Protein AF-A0A1Z8WUS5-F1 (afdb_monomer)

Sequence (74 aa):
MVDIGFWELALSGLVALVILGPHRLPELARTLGSFFRHAQAITAKFKQEISEEIQRDENSYQDKKKDTEPGGSS

Secondary structure (DSSP, 8-state):
-----HHHHHHHHHHHHHHH-T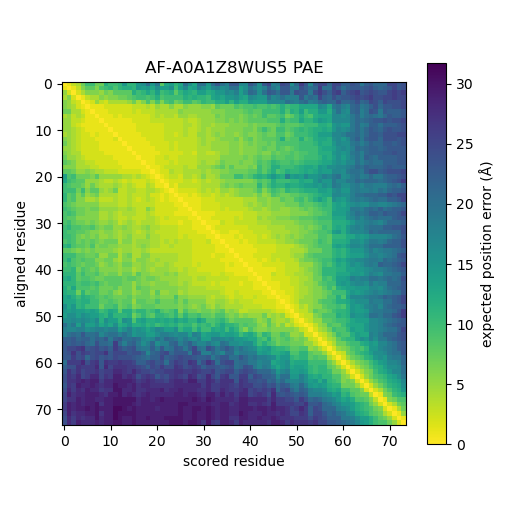THHHHHHHHHHHHHHHHHHHHHHHHHHHHHHHHHHHTTTSSTTSS-------

Solvent-accessible surface area (backbone atoms only — not comparable to full-atom values): 4535 Å² total; per-residue (Å²): 131,88,85,73,47,74,66,54,52,52,52,52,50,51,52,49,32,67,77,62,28,75,73,45,51,60,54,50,49,53,51,54,48,53,54,52,52,51,52,50,51,52,54,51,52,52,48,52,58,48,48,60,50,47,59,63,54,50,70,68,60,68,63,74,73,75,82,78,75,97,79,79,91,131

Foldseek 3Di:
DCPQDPVNVVVVVVVCCVVQNPVRVVVVCVVVVVVVVVVVVVVVVVCVVVVVVVVVVVVVVVVVVPPPDPDDDD

Mean predicted aligned error: 12.11 Å

Structure (mmCIF, N/CA/C/O backbone):
data_AF-A0A1Z8WUS5-F1
#
_entry.id   AF-A0A1Z8WUS5-F1
#
loop_
_atom_site.group_PDB
_atom_site.id
_atom_site.type_symbol
_atom_site.label_atom_id
_atom_site.label_alt_id
_atom_site.label_comp_id
_atom_site.label_asym_id
_atom_site.label_entity_id
_atom_site.label_seq_id
_atom_site.pdbx_PDB_ins_code
_atom_site.Cartn_x
_atom_site.Cartn_y
_atom_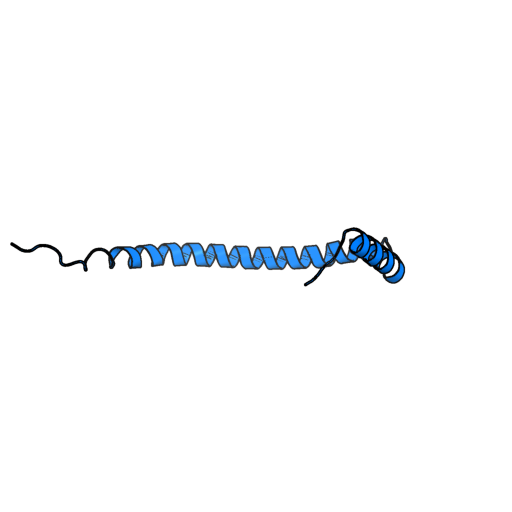site.Cartn_z
_atom_site.occupancy
_atom_site.B_iso_or_equiv
_atom_site.auth_seq_id
_atom_site.auth_comp_id
_atom_site.auth_asym_id
_atom_site.auth_atom_id
_atom_site.pdbx_PDB_model_num
ATOM 1 N N . MET A 1 1 ? 17.600 7.928 9.726 1.00 66.75 1 MET A N 1
ATOM 2 C CA . MET A 1 1 ? 16.784 8.858 8.927 1.00 66.75 1 MET A CA 1
ATOM 3 C C . MET A 1 1 ? 16.626 8.200 7.573 1.00 66.75 1 MET A C 1
ATOM 5 O O . MET A 1 1 ? 17.600 7.676 7.052 1.00 66.75 1 MET A O 1
ATOM 9 N N . VAL A 1 2 ? 15.386 8.016 7.129 1.00 64.62 2 VAL A N 1
ATOM 10 C CA . VAL A 1 2 ? 15.106 7.472 5.800 1.00 64.62 2 VAL A CA 1
ATOM 11 C C . VAL A 1 2 ? 15.078 8.684 4.880 1.00 64.62 2 VAL A C 1
ATOM 13 O O . VAL A 1 2 ? 14.024 9.268 4.650 1.00 64.62 2 VAL A O 1
ATOM 16 N N . ASP A 1 3 ? 16.258 9.124 4.458 1.00 79.19 3 ASP A N 1
ATOM 17 C CA . ASP A 1 3 ? 16.433 10.225 3.512 1.00 79.19 3 ASP A CA 1
ATOM 18 C C 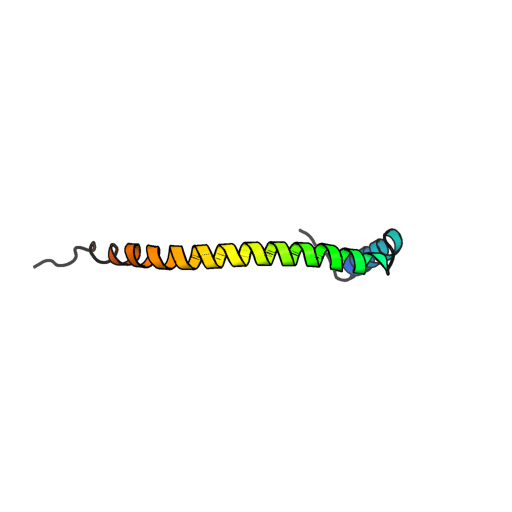. ASP A 1 3 ? 16.171 9.697 2.105 1.00 79.19 3 ASP A C 1
ATOM 20 O O . ASP A 1 3 ? 17.078 9.559 1.303 1.00 79.19 3 ASP A O 1
ATOM 24 N N . ILE A 1 4 ? 14.928 9.301 1.840 1.00 84.62 4 ILE A N 1
ATOM 25 C CA . ILE A 1 4 ? 14.526 8.798 0.533 1.00 84.62 4 ILE A CA 1
ATOM 26 C C . ILE A 1 4 ? 14.048 9.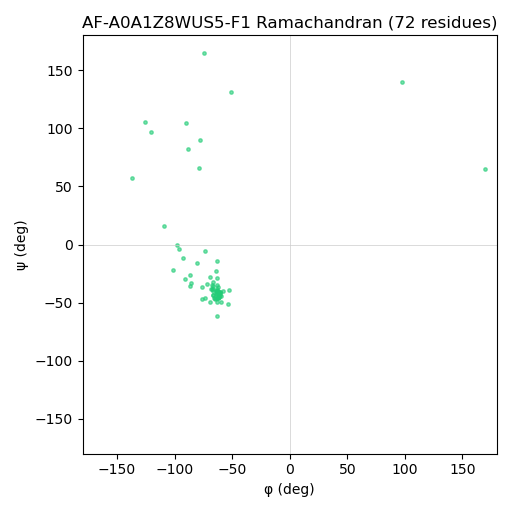986 -0.301 1.00 84.62 4 ILE A C 1
ATOM 28 O O . ILE A 1 4 ? 12.945 10.510 -0.112 1.00 84.62 4 ILE A O 1
ATOM 32 N N . GLY A 1 5 ? 14.889 10.413 -1.236 1.00 91.75 5 GLY A N 1
ATOM 33 C CA . GLY A 1 5 ? 14.529 11.386 -2.255 1.00 91.75 5 GLY A CA 1
ATOM 34 C C . GLY A 1 5 ? 13.640 10.786 -3.347 1.00 91.75 5 GLY A C 1
ATOM 35 O O . GLY A 1 5 ? 13.559 9.570 -3.539 1.00 91.75 5 GLY A O 1
ATOM 36 N N . PHE A 1 6 ? 13.009 11.660 -4.137 1.00 93.94 6 PHE A N 1
ATOM 37 C CA . PHE A 1 6 ? 12.216 11.249 -5.304 1.00 93.94 6 PHE A CA 1
ATOM 38 C C . PHE A 1 6 ? 13.014 10.338 -6.254 1.00 93.94 6 PHE A C 1
ATOM 40 O O . PHE A 1 6 ? 12.488 9.352 -6.766 1.00 93.94 6 PHE A O 1
ATOM 47 N N . TRP A 1 7 ? 14.304 10.637 -6.443 1.00 95.44 7 TRP A N 1
ATOM 48 C CA . TRP A 1 7 ? 15.190 9.856 -7.303 1.00 95.44 7 TRP A CA 1
ATOM 49 C C . TRP A 1 7 ? 15.446 8.439 -6.776 1.00 95.44 7 TRP A C 1
ATOM 51 O O . TRP A 1 7 ? 15.432 7.480 -7.546 1.00 95.44 7 TRP A O 1
ATOM 61 N N . GLU A 1 8 ? 15.624 8.282 -5.466 1.00 92.44 8 GLU A N 1
ATOM 62 C CA . GLU A 1 8 ? 15.845 6.973 -4.845 1.00 92.44 8 GLU A CA 1
ATOM 63 C C . GLU A 1 8 ? 14.592 6.097 -4.915 1.00 92.44 8 GLU A C 1
ATOM 65 O O . GLU A 1 8 ? 14.700 4.905 -5.212 1.00 92.44 8 GLU A O 1
ATOM 70 N N . LEU A 1 9 ? 13.397 6.680 -4.739 1.00 93.50 9 LEU A N 1
ATOM 71 C CA . LEU A 1 9 ? 12.134 5.964 -4.972 1.00 93.50 9 LEU A CA 1
ATOM 72 C C . LEU A 1 9 ? 11.996 5.513 -6.420 1.00 93.50 9 LEU A C 1
ATOM 74 O O . LEU A 1 9 ? 11.612 4.371 -6.662 1.00 93.50 9 LEU A O 1
ATOM 78 N N . ALA A 1 10 ? 12.300 6.392 -7.377 1.00 94.62 10 ALA A N 1
ATOM 79 C CA . ALA A 1 10 ? 12.207 6.063 -8.793 1.00 94.62 10 ALA A CA 1
ATOM 80 C C . ALA A 1 10 ? 13.164 4.919 -9.166 1.00 94.62 10 ALA A C 1
ATOM 82 O O . ALA A 1 10 ? 12.752 3.966 -9.830 1.00 94.62 10 ALA A O 1
ATOM 83 N N . LEU A 1 11 ? 14.413 4.969 -8.690 1.00 95.56 11 LEU A N 1
ATOM 84 C CA . LEU A 1 11 ? 15.408 3.928 -8.944 1.00 95.56 11 LEU A CA 1
ATOM 85 C C . LEU A 1 11 ? 15.025 2.599 -8.278 1.00 95.56 11 LEU A C 1
ATOM 87 O O . LEU A 1 11 ? 15.064 1.554 -8.924 1.00 95.56 11 LEU A O 1
ATOM 91 N N . SER A 1 12 ? 14.602 2.637 -7.013 1.00 93.25 12 SER A N 1
ATOM 92 C CA . SER A 1 12 ? 14.132 1.452 -6.286 1.00 93.25 12 SER A CA 1
ATOM 93 C C . SER A 1 12 ? 12.898 0.834 -6.952 1.00 93.25 12 SER A C 1
ATOM 95 O O . SER A 1 12 ? 12.840 -0.377 -7.165 1.00 93.25 12 SER A O 1
ATOM 97 N N . GLY A 1 13 ? 11.947 1.669 -7.380 1.00 93.69 13 GLY A N 1
ATOM 98 C CA . GLY A 1 13 ? 10.776 1.250 -8.143 1.00 93.69 13 GLY A CA 1
ATOM 99 C C . GLY A 1 13 ? 11.156 0.591 -9.467 1.00 93.69 13 GLY A C 1
ATOM 100 O O . GLY A 1 13 ? 10.626 -0.468 -9.790 1.00 93.69 13 GLY A O 1
ATOM 101 N N . LEU A 1 14 ? 12.118 1.153 -10.202 1.00 95.56 14 LEU A N 1
ATOM 102 C CA . LEU A 1 14 ? 12.613 0.5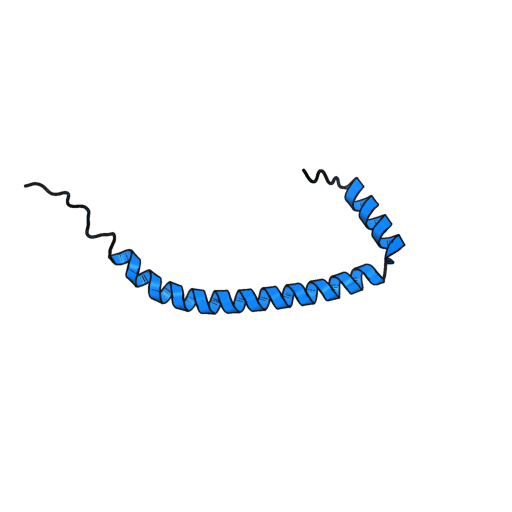60 -11.443 1.00 95.56 14 LEU A CA 1
ATOM 103 C C . LEU A 1 14 ? 13.253 -0.8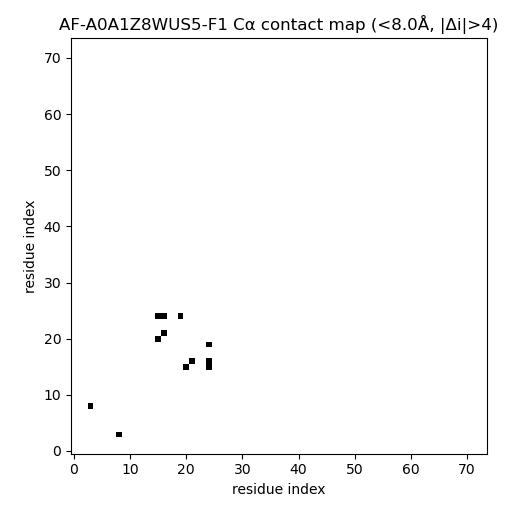14 -11.199 1.00 95.56 14 LEU A C 1
ATOM 105 O O . LEU A 1 14 ? 12.935 -1.771 -11.904 1.00 95.56 14 LEU A O 1
ATOM 109 N N . VAL A 1 15 ? 14.099 -0.938 -10.174 1.00 95.19 15 VAL A N 1
ATOM 110 C CA . VAL A 1 15 ? 14.718 -2.218 -9.790 1.00 95.19 15 VAL A CA 1
ATOM 111 C C . VAL A 1 15 ? 13.653 -3.242 -9.393 1.00 95.19 15 VAL A C 1
ATOM 113 O O . VAL A 1 15 ? 13.686 -4.379 -9.864 1.00 95.19 15 VAL A O 1
ATOM 116 N N . ALA A 1 16 ? 12.665 -2.842 -8.594 1.00 93.44 16 ALA A N 1
ATOM 117 C CA . ALA A 1 16 ? 11.550 -3.703 -8.216 1.00 93.44 16 ALA A CA 1
ATOM 118 C C . ALA A 1 16 ? 10.737 -4.158 -9.441 1.00 93.44 16 ALA A C 1
ATOM 120 O O . ALA A 1 16 ? 10.380 -5.331 -9.534 1.00 93.44 16 ALA A O 1
ATOM 121 N N . LEU A 1 17 ? 10.488 -3.266 -10.407 1.00 93.75 17 LEU A N 1
ATOM 122 C CA . LEU A 1 17 ? 9.808 -3.590 -11.666 1.00 93.75 17 LEU A CA 1
ATOM 123 C C . LEU A 1 17 ? 10.600 -4.586 -12.515 1.00 93.75 17 LEU A C 1
ATOM 125 O O . LEU A 1 17 ? 9.983 -5.430 -13.156 1.00 93.75 17 LEU A O 1
ATOM 129 N N . VAL A 1 18 ? 11.932 -4.525 -12.511 1.00 94.69 18 VAL A N 1
ATOM 130 C CA . VAL A 1 18 ? 12.778 -5.477 -13.248 1.00 94.69 18 VAL A CA 1
ATOM 131 C C . VAL A 1 18 ? 12.809 -6.846 -12.565 1.00 94.69 18 VAL A C 1
ATOM 133 O O . VAL A 1 18 ? 12.641 -7.860 -13.236 1.00 94.69 18 VAL A O 1
ATOM 136 N N . ILE A 1 19 ? 12.996 -6.888 -11.242 1.00 94.44 19 ILE A N 1
ATOM 137 C CA . ILE A 1 19 ? 13.112 -8.144 -10.479 1.00 94.44 19 ILE A CA 1
ATOM 138 C C . ILE A 1 19 ? 11.775 -8.881 -10.425 1.00 94.44 19 ILE A C 1
ATOM 140 O O . ILE A 1 19 ? 11.703 -10.084 -10.663 1.00 94.44 19 ILE A O 1
ATOM 144 N N . LEU A 1 20 ? 10.717 -8.159 -10.065 1.00 91.56 20 LEU A N 1
ATOM 145 C CA . LEU A 1 20 ? 9.405 -8.741 -9.823 1.00 91.56 20 LEU A CA 1
ATOM 146 C C . LEU A 1 20 ? 8.552 -8.756 -11.094 1.00 91.56 20 LEU A C 1
ATOM 148 O O . LEU A 1 20 ? 7.728 -9.648 -11.273 1.00 91.56 20 LEU A O 1
ATOM 152 N N . GLY A 1 21 ? 8.763 -7.793 -11.990 1.00 92.31 21 GLY A N 1
ATOM 153 C CA . GLY A 1 21 ? 7.993 -7.607 -13.214 1.00 92.31 21 GLY A CA 1
ATOM 154 C C . GLY A 1 21 ? 6.897 -6.539 -13.060 1.00 92.31 21 GLY A C 1
ATOM 155 O O . GLY A 1 21 ? 6.180 -6.525 -12.051 1.00 92.31 21 GLY A O 1
ATOM 156 N N . PRO A 1 22 ? 6.668 -5.689 -14.083 1.00 89.69 22 PRO A N 1
ATOM 157 C CA . PRO A 1 22 ? 5.664 -4.620 -14.039 1.00 89.69 22 PRO A CA 1
ATOM 158 C C . PRO A 1 22 ? 4.227 -5.125 -13.917 1.00 89.69 22 PRO A C 1
ATOM 160 O O . PRO A 1 22 ? 3.360 -4.409 -13.430 1.00 89.69 22 PRO A O 1
ATOM 163 N N . HIS A 1 23 ? 3.971 -6.370 -14.318 1.00 91.75 23 HIS A N 1
ATOM 164 C CA . HIS A 1 23 ? 2.651 -6.985 -14.214 1.00 91.75 23 HIS A CA 1
ATOM 165 C C . HIS A 1 23 ? 2.399 -7.647 -12.846 1.00 91.75 23 HIS A C 1
ATOM 167 O O . HIS A 1 23 ? 1.255 -7.751 -12.414 1.00 91.75 23 HIS A O 1
ATOM 173 N N . ARG A 1 24 ? 3.454 -8.079 -12.137 1.00 90.44 24 ARG A N 1
ATOM 174 C CA . ARG A 1 24 ? 3.353 -8.825 -10.864 1.00 90.44 24 ARG A CA 1
ATOM 175 C C . ARG A 1 24 ? 3.259 -7.901 -9.652 1.00 90.44 24 ARG A C 1
ATOM 177 O O . ARG A 1 24 ? 2.527 -8.191 -8.711 1.00 90.44 24 ARG A O 1
ATOM 184 N N . LEU A 1 25 ? 3.956 -6.764 -9.684 1.00 91.25 25 LEU A N 1
ATOM 185 C CA . LEU A 1 25 ? 3.869 -5.728 -8.649 1.00 91.25 25 LEU A CA 1
ATOM 186 C C . LEU A 1 25 ? 2.435 -5.248 -8.354 1.00 91.25 25 LEU A C 1
ATOM 188 O O . LEU A 1 25 ? 2.047 -5.259 -7.184 1.00 91.25 25 LEU A O 1
ATOM 192 N N . PRO A 1 26 ? 1.615 -4.860 -9.353 1.00 89.06 26 PRO A N 1
ATOM 193 C CA . PRO A 1 26 ? 0.242 -4.426 -9.097 1.00 89.06 26 PRO A CA 1
ATOM 194 C C . PRO A 1 26 ? -0.645 -5.563 -8.577 1.00 89.06 26 PRO A C 1
ATOM 196 O O . PRO A 1 26 ? -1.544 -5.322 -7.775 1.00 89.06 26 PRO A O 1
ATOM 199 N N . GLU A 1 27 ? -0.390 -6.801 -8.993 1.00 92.12 27 GLU A N 1
ATOM 200 C CA . GLU A 1 27 ? -1.110 -7.988 -8.526 1.00 92.12 27 GLU A CA 1
ATOM 201 C C . GLU A 1 27 ? -0.835 -8.264 -7.035 1.00 92.12 27 GLU A C 1
ATOM 203 O O . GLU A 1 27 ? -1.765 -8.465 -6.245 1.00 92.12 27 GLU A O 1
ATOM 208 N N . LEU A 1 28 ? 0.429 -8.151 -6.615 1.00 91.69 28 LEU A N 1
ATOM 209 C CA . LEU A 1 28 ? 0.834 -8.257 -5.211 1.00 91.69 28 LEU A CA 1
ATOM 210 C C . LEU A 1 28 ? 0.302 -7.100 -4.362 1.00 91.69 28 LEU A C 1
ATOM 212 O O . LEU A 1 28 ? -0.227 -7.337 -3.278 1.00 91.69 28 LEU A O 1
ATOM 216 N N . ALA A 1 29 ? 0.368 -5.866 -4.863 1.00 93.44 29 ALA A N 1
ATOM 217 C CA . ALA A 1 29 ? -0.175 -4.701 -4.167 1.00 93.44 29 ALA A CA 1
ATOM 218 C C . ALA A 1 29 ? -1.693 -4.815 -3.951 1.00 93.44 29 ALA A C 1
ATOM 220 O O . ALA A 1 29 ? -2.185 -4.515 -2.865 1.00 93.44 29 ALA A O 1
ATOM 221 N N . ARG A 1 30 ? -2.440 -5.299 -4.953 1.00 93.75 30 ARG A N 1
ATOM 222 C CA . ARG A 1 30 ? -3.885 -5.561 -4.831 1.00 93.75 30 ARG A CA 1
ATOM 223 C C . ARG A 1 30 ? -4.182 -6.635 -3.796 1.00 93.75 30 ARG A C 1
ATOM 225 O O . ARG A 1 30 ? -5.098 -6.467 -2.993 1.00 93.75 30 ARG A O 1
ATOM 232 N N . THR A 1 31 ? -3.394 -7.705 -3.800 1.00 94.06 31 THR A N 1
ATOM 233 C CA . THR A 1 31 ? -3.542 -8.801 -2.842 1.00 94.06 31 THR A CA 1
ATOM 234 C C . THR A 1 31 ? -3.281 -8.287 -1.429 1.00 94.06 31 THR A C 1
ATOM 236 O O . THR A 1 31 ? -4.202 -8.241 -0.617 1.00 94.06 31 THR A O 1
ATOM 239 N N . LEU A 1 32 ? -2.074 -7.789 -1.154 1.00 95.50 32 LEU A N 1
ATOM 240 C CA . LEU A 1 32 ? -1.681 -7.267 0.159 1.00 95.50 32 LEU A CA 1
ATOM 241 C C . LEU A 1 32 ? -2.591 -6.126 0.632 1.00 95.50 32 LEU A C 1
ATOM 243 O O . LEU A 1 32 ? -2.984 -6.091 1.796 1.00 95.50 32 LEU A O 1
ATOM 247 N N . GLY A 1 33 ? -2.990 -5.235 -0.277 1.00 94.50 33 GLY A N 1
ATOM 248 C CA . GLY A 1 33 ? -3.924 -4.151 0.014 1.00 94.50 33 GLY A CA 1
ATOM 249 C C . GLY A 1 33 ? -5.303 -4.657 0.435 1.00 94.50 33 GLY A C 1
ATOM 250 O O . GLY A 1 33 ? -5.884 -4.130 1.383 1.00 94.50 33 GLY A O 1
ATOM 251 N N . SER A 1 34 ? -5.814 -5.715 -0.200 1.00 94.38 34 SER A N 1
ATOM 252 C CA . SER A 1 34 ? -7.077 -6.342 0.203 1.00 94.38 34 SER A CA 1
ATOM 253 C C . SER A 1 34 ? -6.987 -6.960 1.603 1.00 94.38 34 SER A C 1
ATOM 255 O O . SER A 1 34 ? -7.897 -6.770 2.412 1.00 94.38 34 SER A O 1
ATOM 257 N N . PHE A 1 35 ? -5.880 -7.642 1.921 1.00 95.69 35 PHE A N 1
ATOM 258 C CA . PHE A 1 35 ? -5.643 -8.202 3.259 1.00 95.69 35 PHE A CA 1
ATOM 259 C C . PHE A 1 35 ? -5.558 -7.107 4.326 1.00 95.69 35 PHE A C 1
ATOM 261 O O . PHE A 1 35 ? -6.214 -7.202 5.364 1.00 95.69 35 PHE A O 1
ATOM 268 N N . PHE A 1 36 ? -4.813 -6.035 4.054 1.00 96.31 36 PHE A N 1
ATOM 269 C CA . PHE A 1 36 ? -4.688 -4.912 4.979 1.00 96.31 36 PHE A CA 1
ATOM 270 C C . PHE A 1 36 ? -6.027 -4.200 5.197 1.00 96.31 36 PHE A C 1
ATOM 272 O O . PHE A 1 36 ? -6.384 -3.877 6.329 1.00 96.31 36 PHE A O 1
ATOM 279 N N . ARG A 1 37 ? -6.819 -4.021 4.132 1.00 94.25 37 ARG A N 1
ATOM 280 C CA . ARG A 1 37 ? -8.164 -3.441 4.225 1.00 94.25 37 ARG A CA 1
ATOM 281 C C . ARG A 1 37 ? -9.101 -4.302 5.066 1.00 94.25 37 ARG A C 1
ATOM 283 O O . ARG A 1 37 ? -9.892 -3.770 5.840 1.00 94.25 37 ARG A O 1
ATOM 290 N N . HIS A 1 38 ? -9.010 -5.622 4.926 1.00 94.81 38 HIS A N 1
ATOM 291 C CA . HIS A 1 38 ? -9.795 -6.545 5.735 1.00 94.81 38 HIS A CA 1
ATOM 292 C C . HIS A 1 38 ? -9.407 -6.460 7.218 1.00 94.81 38 HIS A C 1
ATOM 294 O O . HIS A 1 38 ? -10.279 -6.303 8.070 1.00 94.81 38 HIS A O 1
ATOM 300 N N . ALA A 1 39 ? -8.107 -6.456 7.521 1.00 95.50 39 ALA A N 1
ATOM 301 C CA . ALA A 1 39 ? -7.609 -6.273 8.883 1.00 95.50 39 ALA A CA 1
ATOM 302 C C . ALA A 1 39 ? -8.058 -4.930 9.488 1.00 95.50 39 ALA A C 1
ATOM 304 O O . ALA A 1 39 ? -8.555 -4.889 10.612 1.00 95.50 39 ALA A O 1
ATOM 305 N N . GLN A 1 40 ? -7.971 -3.841 8.717 1.00 94.56 40 GLN A N 1
ATOM 306 C CA . GLN A 1 40 ? -8.443 -2.524 9.143 1.00 94.56 40 GLN A CA 1
ATOM 307 C C . GLN A 1 40 ? -9.948 -2.526 9.450 1.00 94.56 40 GLN A C 1
ATOM 309 O O . GLN A 1 40 ? -10.366 -1.946 10.452 1.00 94.56 40 GLN A O 1
ATOM 314 N N . ALA A 1 41 ? -10.762 -3.191 8.622 1.00 93.19 41 ALA A N 1
ATOM 315 C CA . ALA A 1 41 ? -12.203 -3.299 8.839 1.00 93.19 41 ALA A CA 1
ATOM 316 C C . ALA A 1 41 ? -12.536 -4.054 10.135 1.00 93.19 41 ALA A C 1
ATOM 318 O O . ALA A 1 41 ? -13.440 -3.648 10.862 1.00 93.19 41 ALA A O 1
ATOM 319 N N . ILE A 1 42 ? -11.775 -5.103 10.456 1.00 94.12 42 ILE A N 1
ATOM 320 C CA . ILE A 1 42 ? -11.909 -5.843 11.716 1.00 94.12 42 ILE A CA 1
ATOM 321 C C . ILE A 1 42 ? -11.588 -4.931 12.910 1.00 94.12 42 ILE A C 1
ATOM 323 O O . ILE A 1 42 ? -12.386 -4.828 13.838 1.00 94.12 42 ILE A O 1
ATOM 327 N N . THR A 1 43 ? -10.468 -4.201 12.884 1.00 93.69 43 THR A N 1
ATOM 328 C CA . THR A 1 43 ? -10.121 -3.259 13.964 1.00 93.69 43 THR A CA 1
ATOM 329 C C . THR A 1 43 ? -11.145 -2.133 14.106 1.00 93.69 43 THR A C 1
ATOM 331 O O . THR A 1 43 ? -11.442 -1.713 15.223 1.00 93.69 43 THR A O 1
ATOM 334 N N . ALA A 1 44 ? -11.701 -1.645 12.994 1.00 91.88 44 ALA A N 1
ATOM 335 C CA . ALA A 1 44 ? -12.753 -0.635 13.014 1.00 91.88 44 ALA A CA 1
ATOM 336 C C . ALA A 1 44 ? -14.025 -1.154 13.703 1.00 91.88 44 ALA A C 1
ATOM 338 O O . ALA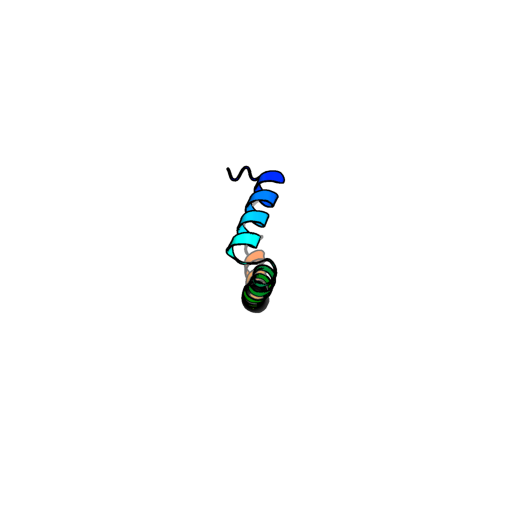 A 1 44 ? -14.588 -0.439 14.526 1.00 91.88 44 ALA A O 1
ATOM 339 N N . LYS A 1 45 ? -14.426 -2.404 13.435 1.00 90.44 45 LYS A N 1
ATOM 340 C CA . LYS A 1 45 ? -15.561 -3.063 14.103 1.00 90.44 45 LYS A CA 1
ATOM 341 C C . LYS A 1 45 ? -15.349 -3.164 15.615 1.00 90.44 45 LYS A C 1
ATOM 343 O O . LYS A 1 45 ? -16.199 -2.706 16.368 1.00 90.44 45 LYS A O 1
ATOM 348 N N . PHE A 1 46 ? -14.186 -3.661 16.045 1.00 90.44 46 PHE A N 1
ATOM 349 C CA . PHE A 1 46 ? -13.843 -3.739 17.470 1.00 90.44 46 PHE A CA 1
ATOM 350 C C . PHE A 1 46 ? -13.818 -2.367 18.145 1.00 90.44 46 PHE A C 1
ATOM 352 O O . PHE A 1 46 ? -14.298 -2.220 19.262 1.00 90.44 46 PHE A O 1
ATOM 359 N N . LYS A 1 47 ? -13.282 -1.341 17.473 1.00 86.62 47 LYS A N 1
ATOM 360 C CA . LYS A 1 47 ? -13.311 0.030 17.995 1.00 86.62 47 LYS A CA 1
ATOM 361 C C . LYS A 1 47 ? -14.734 0.551 18.165 1.00 86.62 47 LYS A C 1
ATOM 363 O O . LYS A 1 47 ? -14.973 1.224 19.152 1.00 86.62 47 LYS A O 1
ATOM 368 N N . GLN A 1 48 ? -15.646 0.272 17.234 1.00 88.19 48 GLN A N 1
ATOM 369 C CA . GLN A 1 48 ? -17.041 0.709 17.348 1.00 88.19 48 GLN A CA 1
ATOM 370 C C . GLN A 1 48 ? -17.739 0.047 18.539 1.00 88.19 48 GLN A C 1
ATOM 372 O O . GLN A 1 48 ? -18.335 0.750 19.344 1.00 88.19 48 GLN A O 1
ATOM 377 N N . GLU A 1 49 ? -17.581 -1.266 18.694 1.00 82.75 49 GLU A N 1
ATOM 378 C CA . GLU A 1 49 ? -18.158 -2.025 19.810 1.00 82.75 49 GLU A CA 1
ATOM 379 C C . GLU A 1 49 ? -17.600 -1.556 21.168 1.00 82.75 49 GLU A C 1
ATOM 381 O O . GLU A 1 49 ? -18.357 -1.232 22.079 1.00 82.75 49 GLU A O 1
ATOM 386 N N . ILE A 1 50 ? -16.276 -1.385 21.265 1.00 81.19 50 ILE A N 1
ATOM 387 C CA . ILE A 1 50 ? -15.613 -0.879 22.477 1.00 81.19 50 ILE A CA 1
ATOM 388 C C . ILE A 1 50 ? -15.960 0.592 22.742 1.00 81.19 50 ILE A C 1
ATOM 390 O O . ILE A 1 50 ? -16.107 0.980 23.891 1.00 81.19 50 ILE A O 1
ATOM 394 N N . SER A 1 51 ? -16.066 1.448 21.722 1.00 76.62 51 SER A N 1
ATOM 395 C CA . SER A 1 51 ? -16.429 2.859 21.921 1.00 76.62 51 SER A CA 1
ATOM 396 C C . SER A 1 51 ? -17.866 3.028 22.398 1.00 76.62 51 SER A C 1
ATOM 398 O O . SER A 1 51 ? -18.109 3.925 23.199 1.00 76.62 51 SER A O 1
ATOM 400 N N . GLU A 1 52 ? -18.796 2.184 21.949 1.00 71.81 52 GLU A N 1
ATOM 401 C CA . GLU A 1 52 ? -20.172 2.185 22.454 1.00 71.81 52 GLU A CA 1
ATOM 402 C C . GLU A 1 52 ? -20.242 1.739 23.924 1.00 71.81 52 GLU A C 1
ATOM 404 O O . GLU A 1 52 ? -21.017 2.306 24.695 1.00 71.81 52 GLU A O 1
ATOM 409 N N . GLU A 1 53 ? -19.395 0.795 24.342 1.00 64.31 53 GLU A N 1
ATOM 410 C CA . GLU A 1 53 ? -19.303 0.344 25.737 1.00 64.31 53 GLU A CA 1
ATOM 411 C C . GLU A 1 53 ? -18.561 1.360 26.630 1.00 64.31 53 GLU A C 1
ATOM 413 O O . GLU A 1 53 ? -19.080 1.780 27.663 1.00 64.31 53 GLU A O 1
ATOM 418 N N . ILE A 1 54 ? -17.406 1.870 26.188 1.00 66.31 54 ILE A N 1
ATOM 419 C CA . ILE A 1 54 ? -16.611 2.865 26.927 1.00 66.31 54 ILE A CA 1
ATOM 420 C C . ILE A 1 54 ? -17.343 4.207 27.041 1.00 66.31 54 ILE A C 1
ATOM 422 O O . ILE A 1 54 ? -17.286 4.820 28.102 1.00 66.31 54 ILE A O 1
ATOM 426 N N . GLN A 1 55 ? -18.072 4.678 26.019 1.00 60.78 55 GLN A N 1
ATOM 427 C CA . GLN A 1 55 ? -18.895 5.893 26.172 1.00 60.78 55 GLN A CA 1
ATOM 428 C C . GLN A 1 55 ? -20.008 5.716 27.207 1.00 60.78 55 GLN A C 1
ATOM 430 O O . GLN A 1 55 ? -20.410 6.690 27.847 1.00 60.78 55 GLN A O 1
ATOM 435 N N . ARG A 1 56 ? -20.497 4.486 27.388 1.00 57.28 56 ARG A N 1
ATOM 436 C CA . ARG A 1 56 ? -21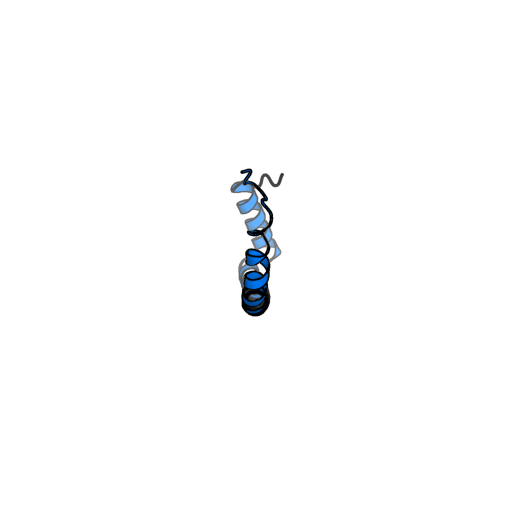.492 4.166 28.410 1.00 57.28 56 ARG A CA 1
ATOM 437 C C . ARG A 1 56 ? -20.892 4.194 29.816 1.00 57.28 56 ARG A C 1
ATOM 439 O O . ARG A 1 56 ? -21.562 4.649 30.742 1.00 57.28 56 ARG A O 1
ATOM 446 N N . ASP A 1 57 ? -19.630 3.798 29.950 1.00 58.34 57 ASP A N 1
ATOM 447 C CA . ASP A 1 57 ? -18.914 3.764 31.228 1.00 58.34 57 ASP A CA 1
ATOM 448 C C . ASP A 1 57 ? -18.262 5.110 31.604 1.00 58.34 57 ASP A 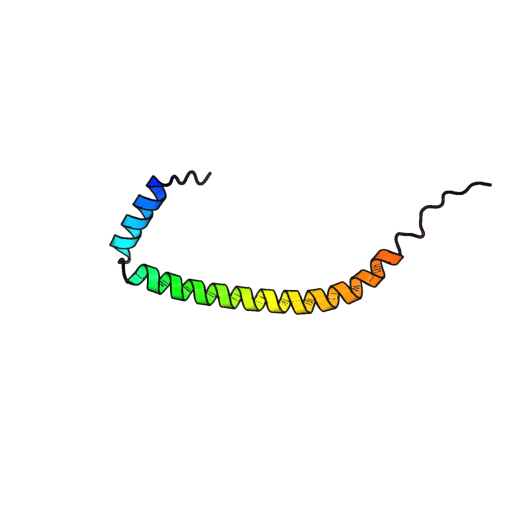C 1
ATOM 450 O O . ASP A 1 57 ? -18.240 5.486 32.778 1.00 58.34 57 ASP A O 1
ATOM 454 N N . GLU A 1 58 ? -17.796 5.902 30.636 1.00 55.59 58 GLU A N 1
ATOM 455 C CA . GLU A 1 58 ? -17.091 7.174 30.868 1.00 55.59 58 GLU A CA 1
ATOM 456 C C . GLU A 1 58 ? -18.010 8.277 31.426 1.00 55.59 58 GLU A C 1
ATOM 458 O O . GLU A 1 58 ? -17.575 9.112 32.228 1.00 55.59 58 GLU A O 1
ATOM 463 N N . ASN A 1 59 ? -19.313 8.234 31.121 1.00 53.59 59 ASN A N 1
ATOM 464 C CA . ASN A 1 59 ? -20.286 9.157 31.716 1.00 53.59 59 ASN A CA 1
ATOM 465 C C . ASN A 1 59 ? -20.419 8.988 33.247 1.00 53.59 59 ASN A C 1
ATOM 467 O O . ASN A 1 59 ? -20.937 9.876 33.919 1.00 53.59 59 ASN A O 1
ATOM 471 N N . SER A 1 60 ? -19.908 7.887 33.812 1.00 54.38 60 SER A N 1
ATOM 472 C CA . SER A 1 60 ? -19.922 7.610 35.256 1.00 54.38 60 SER A CA 1
ATOM 473 C C . SER A 1 60 ? -18.652 8.079 35.992 1.00 54.38 60 SER A C 1
ATOM 475 O O . SER A 1 60 ? -18.640 8.123 37.222 1.00 54.38 60 SER A O 1
ATOM 477 N N . TYR A 1 61 ? -17.582 8.457 35.277 1.00 54.69 61 TYR A N 1
ATOM 478 C CA . TYR A 1 61 ? -16.306 8.882 35.884 1.00 54.69 61 TYR A CA 1
ATOM 479 C C . TYR A 1 61 ? -16.098 10.402 35.906 1.00 54.69 61 TYR A C 1
ATOM 481 O O . TYR A 1 61 ? -15.340 10.904 36.740 1.00 54.69 61 TYR A O 1
ATOM 489 N N . GLN A 1 62 ? -16.780 11.147 35.032 1.00 52.12 62 GLN A N 1
ATOM 490 C CA . GLN A 1 62 ? -16.663 12.610 34.950 1.00 52.12 62 GLN A CA 1
ATOM 491 C C . GLN A 1 62 ? -17.489 13.359 36.014 1.00 52.12 62 GLN A C 1
ATOM 493 O O . GLN A 1 62 ? -17.211 14.528 36.276 1.00 52.12 62 GLN A O 1
ATOM 498 N N . ASP A 1 63 ? -18.448 12.696 36.668 1.00 52.19 63 ASP A N 1
ATOM 499 C CA . ASP A 1 63 ? -19.252 13.288 37.750 1.00 52.19 63 ASP A CA 1
ATOM 500 C C . ASP A 1 63 ? -18.460 13.385 39.071 1.00 52.19 63 ASP A C 1
ATOM 502 O O . ASP A 1 63 ? -18.483 14.403 39.751 1.00 52.19 63 ASP A O 1
ATOM 506 N N . LYS A 1 64 ? -17.600 12.401 39.373 1.00 51.19 64 LYS A N 1
ATOM 507 C CA . LYS A 1 64 ? -16.853 12.334 40.647 1.00 51.19 64 LYS A CA 1
ATOM 508 C C . LYS A 1 64 ? -15.691 13.319 40.815 1.00 51.19 64 LYS A C 1
ATOM 510 O O . LYS A 1 64 ? -15.073 13.338 41.878 1.00 51.19 64 LYS A O 1
ATOM 515 N N . LYS A 1 65 ? -15.339 14.105 39.793 1.00 50.47 65 LYS A N 1
ATOM 516 C CA . LYS A 1 65 ? -14.243 15.091 39.888 1.00 50.47 65 LYS A CA 1
ATOM 517 C C . LYS A 1 65 ? -14.711 16.519 40.174 1.00 50.47 65 LYS A C 1
ATOM 519 O O . LYS A 1 65 ? -13.858 17.391 40.300 1.00 50.47 65 LYS A O 1
ATOM 524 N N . LYS A 1 66 ? -16.021 16.771 40.302 1.00 50.38 66 LYS A N 1
ATOM 525 C CA . LYS A 1 66 ? -16.547 18.114 40.610 1.00 50.38 66 LYS A CA 1
ATOM 526 C C . LYS A 1 66 ? -16.844 18.371 42.094 1.00 50.38 66 LYS A C 1
ATOM 528 O O . LYS A 1 66 ? -17.109 19.515 42.440 1.00 50.38 66 LYS A O 1
ATOM 533 N N . ASP A 1 67 ? -16.694 17.374 42.972 1.00 53.62 67 ASP A N 1
ATOM 534 C CA . ASP A 1 67 ? -17.085 17.484 44.392 1.00 53.62 67 ASP A CA 1
ATOM 535 C C . ASP A 1 67 ? -15.909 17.542 45.383 1.00 53.62 67 ASP A C 1
ATOM 537 O O . ASP A 1 67 ? -16.075 17.298 46.578 1.00 53.62 67 ASP A O 1
ATOM 541 N N . THR A 1 68 ? -14.679 17.805 44.936 1.00 54.25 68 THR A N 1
ATOM 542 C CA . THR A 1 68 ? -13.531 17.915 45.858 1.00 54.25 68 THR A CA 1
ATOM 543 C C . THR A 1 68 ? -12.632 19.088 45.503 1.00 54.25 68 THR A C 1
ATOM 545 O O . THR A 1 68 ? -11.430 18.939 45.318 1.00 54.25 68 THR A O 1
ATOM 548 N N . GLU A 1 69 ? -13.223 20.280 45.468 1.00 53.81 69 GLU A N 1
ATOM 549 C CA . GLU A 1 69 ? -12.507 21.504 45.829 1.00 53.81 69 GLU A CA 1
ATOM 550 C C . GLU A 1 69 ? -13.243 22.174 47.004 1.00 53.81 69 GLU A C 1
ATOM 552 O O . GLU A 1 69 ? -14.245 22.861 46.802 1.00 53.81 69 GLU A O 1
ATOM 557 N N . PRO A 1 70 ? -12.802 21.949 48.258 1.00 53.66 70 PRO A N 1
ATOM 558 C CA . PRO A 1 70 ? -13.317 22.666 49.415 1.00 53.66 70 PRO A CA 1
ATOM 559 C C . PRO A 1 70 ? -12.686 24.063 49.446 1.00 53.66 70 PRO A C 1
ATOM 561 O O . PRO A 1 70 ? -11.620 24.273 50.020 1.00 53.66 70 PRO A O 1
ATOM 564 N N . GLY A 1 71 ? -13.343 25.025 48.803 1.00 59.84 71 GLY A N 1
ATOM 565 C CA . GLY A 1 71 ? -13.027 26.446 48.907 1.00 59.84 71 GLY A CA 1
ATOM 566 C C . GLY A 1 71 ? -14.274 27.220 49.310 1.00 59.84 71 GLY A C 1
ATOM 567 O O . GLY A 1 71 ? -15.168 27.410 48.494 1.00 59.84 71 GLY A O 1
ATOM 568 N N . GLY A 1 72 ? -14.345 27.658 50.567 1.00 43.28 72 GLY A N 1
ATOM 569 C CA . GLY A 1 72 ? -15.477 28.452 51.041 1.00 43.28 72 GLY A CA 1
ATOM 570 C C . GLY A 1 72 ? -15.498 28.640 52.547 1.00 43.28 72 GLY A C 1
ATOM 571 O O . GLY A 1 72 ? -16.395 28.146 53.218 1.00 43.28 72 GLY A O 1
ATOM 572 N N . SER A 1 73 ? -14.488 29.336 53.067 1.00 58.22 73 SER A N 1
ATOM 573 C CA . SER A 1 73 ? -14.547 30.017 54.359 1.00 58.22 73 SER A CA 1
ATOM 574 C C . SER A 1 73 ? -15.793 30.900 54.444 1.00 58.22 73 SER A C 1
ATOM 576 O O . SER A 1 73 ? -16.011 31.690 53.527 1.00 58.22 73 SER A O 1
ATOM 578 N N . SER A 1 74 ? -16.546 30.788 55.541 1.00 49.75 74 SER A N 1
ATOM 579 C CA . SER A 1 74 ? -17.103 31.892 56.347 1.00 49.75 74 SER A CA 1
ATOM 580 C C . SER A 1 74 ? -18.065 31.364 57.403 1.00 49.75 74 SER A C 1
ATOM 582 O O . SER A 1 74 ? -18.923 30.526 57.059 1.00 49.75 74 SER A O 1
#

Radius of gyration: 26.15 Å; Cα contacts (8 Å, |Δi|>4): 6; chains: 1; bounding box: 38×41×71 Å

pLDDT: mean 79.89, std 17.5, range [43.28, 96.31]